Protein AF-A0A927NDR9-F1 (afdb_monomer_lite)

Secondary structure (DSSP, 8-state):
--HHHHHHHHHHHHHHHHHHHHHHHHHHHHHHHS--HHHHHHHHHHHHHHHHHHHHHHHHHHT--------TTSGGG--HHHHHHHHHHHHHHHHHHHHHHTTSSS-HHHHHHHHTT--

Sequence (119 aa):
MNEVLVELFQRFRHLRNVQTIVEEIIVLDDLSRDYNEDDAIIAIDHCVDKYGREISLIGSLYKSKVVVEDDPKLYERKDDEEIHGDVEFIRDCLIIIGAVRSGLRPSLDYVVREMRGEI

Radius of gyration: 16.24 Å; chains: 1; bounding box: 32×33×55 Å

pLDDT: mean 85.32, std 9.8, range [54.84, 95.81]

Foldseek 3Di:
DDPVVVVVVVLVVLVVVLVVLVVLLVQLVVCLVVPDLVSLVVSLVVLCVVCVVLLVVLCVLVVNPPPPDPDPCPSVPDDSVNSSVSSVSSSVSSVLVSCCSNVVDVDSNRVSCVVVVVD

Structure (mmCIF, N/CA/C/O backbone):
data_AF-A0A927NDR9-F1
#
_entry.id   AF-A0A927NDR9-F1
#
loop_
_atom_site.group_PDB
_atom_site.id
_atom_site.type_symbol
_atom_site.label_atom_id
_atom_site.label_alt_id
_atom_site.label_comp_id
_atom_site.label_asym_id
_atom_site.label_entity_id
_atom_site.label_seq_id
_atom_site.pdbx_PDB_ins_code
_atom_site.Cartn_x
_atom_site.Cartn_y
_atom_site.Cartn_z
_atom_site.occupancy
_atom_site.B_iso_or_equiv
_atom_site.auth_seq_id
_atom_site.auth_comp_id
_atom_site.auth_asym_id
_atom_site.auth_atom_id
_atom_site.pdbx_PDB_model_num
ATOM 1 N N . MET A 1 1 ? -5.422 -17.395 33.082 1.00 59.97 1 MET A N 1
ATOM 2 C CA . MET A 1 1 ? -4.502 -16.558 32.279 1.00 59.97 1 MET A CA 1
ATOM 3 C C . MET A 1 1 ? -4.992 -15.124 32.420 1.00 59.97 1 MET A C 1
ATOM 5 O O . MET A 1 1 ? -6.190 -14.934 32.289 1.00 59.97 1 MET A O 1
ATOM 9 N N . ASN A 1 2 ? -4.145 -14.172 32.823 1.00 85.31 2 ASN A N 1
ATOM 10 C CA . ASN A 1 2 ? -4.571 -12.799 33.137 1.00 85.31 2 ASN A CA 1
ATOM 11 C C . ASN A 1 2 ? -5.074 -12.098 31.860 1.00 85.31 2 ASN A C 1
ATOM 13 O O . ASN A 1 2 ? -4.311 -11.986 30.903 1.00 85.31 2 ASN A O 1
ATOM 17 N N . GLU A 1 3 ? -6.337 -11.670 31.839 1.00 86.38 3 GLU A N 1
ATOM 18 C CA . GLU A 1 3 ? -7.009 -11.094 30.661 1.00 86.38 3 GLU A CA 1
ATOM 19 C C . GLU A 1 3 ? -6.255 -9.887 30.090 1.00 86.38 3 GLU A C 1
ATOM 21 O O . GLU A 1 3 ? -6.099 -9.779 28.875 1.00 86.38 3 GLU A O 1
ATOM 26 N N . VAL A 1 4 ? -5.661 -9.064 30.960 1.00 86.12 4 VAL A N 1
ATOM 27 C CA . VAL A 1 4 ? -4.856 -7.898 30.561 1.00 86.12 4 VAL A CA 1
ATOM 28 C C . VAL A 1 4 ? -3.628 -8.313 29.746 1.00 86.12 4 VAL A C 1
ATOM 30 O O . VAL A 1 4 ? -3.287 -7.678 28.752 1.00 86.12 4 VAL A O 1
ATOM 33 N N . LEU A 1 5 ? -2.958 -9.407 30.127 1.00 85.69 5 LEU A N 1
ATOM 34 C CA . LEU A 1 5 ? -1.785 -9.896 29.393 1.00 85.69 5 LEU A CA 1
ATOM 35 C C . LEU A 1 5 ? -2.167 -10.451 28.016 1.00 85.69 5 LEU A C 1
ATOM 37 O O . LEU A 1 5 ? -1.405 -10.293 27.065 1.00 85.69 5 LEU A O 1
ATOM 41 N N . VAL A 1 6 ? -3.340 -11.083 27.899 1.00 89.44 6 VAL A N 1
ATOM 42 C CA . VAL A 1 6 ? -3.853 -11.597 26.620 1.00 89.44 6 VAL A CA 1
ATOM 43 C C . VAL A 1 6 ? -4.182 -10.446 25.678 1.00 89.44 6 VAL A C 1
ATOM 45 O O . VAL A 1 6 ? -3.778 -10.479 24.516 1.00 89.44 6 VAL A O 1
ATOM 48 N N . GLU A 1 7 ? -4.849 -9.412 26.188 1.00 84.50 7 GLU A N 1
ATOM 49 C CA . GLU A 1 7 ? -5.165 -8.207 25.423 1.00 84.50 7 GLU A CA 1
ATOM 50 C C . GLU A 1 7 ? -3.890 -7.516 24.913 1.00 84.50 7 GLU A C 1
ATOM 52 O O . GLU A 1 7 ? -3.763 -7.226 23.722 1.00 84.50 7 GLU A O 1
ATOM 57 N N . LEU A 1 8 ? -2.898 -7.308 25.785 1.00 81.12 8 LEU A N 1
ATOM 58 C CA . LEU A 1 8 ? -1.623 -6.693 25.403 1.00 81.12 8 LEU A CA 1
ATOM 59 C C . LEU A 1 8 ? -0.857 -7.539 24.380 1.00 81.12 8 LEU A C 1
ATOM 61 O O . LEU A 1 8 ? -0.306 -6.999 23.421 1.00 81.12 8 LEU A O 1
ATOM 65 N N . PHE A 1 9 ? -0.852 -8.864 24.532 1.00 82.62 9 PHE A N 1
ATOM 66 C CA . PHE A 1 9 ? -0.209 -9.758 23.571 1.00 82.62 9 PHE A CA 1
ATOM 67 C C . PHE A 1 9 ? -0.879 -9.706 22.191 1.00 82.62 9 PHE A C 1
ATOM 69 O O . PHE A 1 9 ? -0.190 -9.682 21.170 1.00 82.62 9 PHE A O 1
ATOM 76 N N . GLN A 1 10 ? -2.212 -9.628 22.141 1.00 79.81 10 GLN A N 1
ATOM 77 C CA . GLN A 1 10 ? -2.945 -9.429 20.890 1.00 79.81 10 GLN A CA 1
ATOM 78 C C . GLN A 1 10 ? -2.581 -8.088 20.240 1.00 79.81 10 GLN A C 1
ATOM 80 O O . GLN A 1 10 ? -2.270 -8.059 19.049 1.00 79.81 10 GLN A O 1
ATOM 85 N N . ARG A 1 11 ? -2.507 -6.997 21.015 1.00 76.69 11 ARG A N 1
ATOM 86 C CA . ARG A 1 11 ? -2.061 -5.684 20.514 1.00 76.69 11 ARG A CA 1
ATOM 87 C C . ARG A 1 11 ? -0.635 -5.730 19.953 1.00 76.69 11 ARG A C 1
ATOM 89 O O . ARG A 1 11 ? -0.407 -5.247 18.848 1.00 76.69 11 ARG A O 1
ATOM 96 N N . PHE A 1 12 ? 0.312 -6.372 20.642 1.00 78.06 12 PHE A N 1
ATOM 97 C CA . PHE A 1 12 ? 1.676 -6.549 20.122 1.00 78.06 12 PHE A CA 1
ATOM 98 C C . PHE A 1 12 ? 1.720 -7.380 18.837 1.00 78.06 12 PHE A C 1
ATOM 100 O O . PHE A 1 12 ? 2.493 -7.074 17.928 1.00 78.06 12 PHE A O 1
ATOM 107 N N . ARG A 1 13 ? 0.871 -8.406 18.721 1.00 77.81 13 ARG A N 1
ATOM 108 C CA . ARG A 1 13 ? 0.749 -9.190 17.488 1.00 77.81 13 ARG A CA 1
ATOM 109 C C . ARG A 1 13 ? 0.264 -8.331 16.318 1.00 77.81 13 ARG A C 1
ATOM 111 O O . ARG A 1 13 ? 0.786 -8.480 15.218 1.00 77.81 13 ARG A O 1
ATOM 118 N N . HIS A 1 14 ? -0.680 -7.420 16.551 1.00 74.31 14 HIS A N 1
ATOM 119 C CA . HIS A 1 14 ? -1.120 -6.464 15.532 1.00 74.31 14 HIS A CA 1
ATOM 120 C C . HIS A 1 14 ? -0.006 -5.487 15.135 1.00 74.31 14 HIS A C 1
ATOM 122 O O . HIS A 1 14 ? 0.196 -5.259 13.945 1.00 74.31 14 HIS A O 1
ATOM 128 N N . LEU A 1 15 ? 0.781 -4.997 16.097 1.00 79.06 15 LEU A N 1
ATOM 129 C CA . LEU A 1 15 ? 1.923 -4.115 15.825 1.00 79.06 15 LEU A CA 1
ATOM 130 C C . LEU A 1 15 ? 3.010 -4.783 14.970 1.00 79.06 15 LEU A C 1
ATOM 132 O O . LEU A 1 15 ? 3.609 -4.120 14.130 1.00 79.06 15 LEU A O 1
ATOM 136 N N . ARG A 1 16 ? 3.226 -6.097 15.109 1.00 81.69 16 ARG A N 1
ATOM 137 C CA . ARG A 1 16 ? 4.169 -6.832 14.247 1.00 81.69 16 ARG A CA 1
ATOM 138 C C . ARG A 1 16 ? 3.744 -6.830 12.776 1.00 81.69 16 ARG A C 1
ATOM 140 O O . ARG A 1 16 ? 4.589 -6.681 11.905 1.00 81.69 16 ARG A O 1
ATOM 147 N N . ASN A 1 17 ? 2.447 -6.954 12.494 1.00 76.88 17 ASN A N 1
ATOM 148 C CA . ASN A 1 17 ? 1.952 -6.879 11.115 1.00 76.88 17 ASN A CA 1
ATOM 149 C C . ASN A 1 17 ? 2.144 -5.477 10.519 1.00 76.88 17 ASN A C 1
ATOM 151 O O . ASN A 1 17 ? 2.378 -5.349 9.323 1.00 76.88 17 ASN A O 1
ATOM 155 N N . VAL A 1 18 ? 2.045 -4.436 11.351 1.00 87.12 18 VAL A N 1
ATOM 156 C CA . VAL A 1 18 ? 2.302 -3.049 10.941 1.00 87.12 18 VAL A CA 1
ATOM 157 C C . VAL A 1 18 ? 3.787 -2.831 10.666 1.00 87.12 18 VAL A C 1
ATOM 159 O O . VAL A 1 18 ? 4.115 -2.159 9.699 1.00 87.12 18 VAL A O 1
ATOM 162 N N . GLN A 1 19 ? 4.680 -3.437 11.454 1.00 90.88 19 GLN A N 1
ATOM 163 C CA . GLN A 1 19 ? 6.122 -3.349 11.222 1.00 90.88 19 GLN A CA 1
ATOM 164 C C . GLN A 1 19 ? 6.503 -3.818 9.811 1.00 90.88 19 GLN A C 1
ATOM 166 O O . GLN A 1 19 ? 7.207 -3.102 9.112 1.00 90.88 19 GLN A O 1
ATOM 171 N N . THR A 1 20 ? 5.986 -4.967 9.368 1.00 91.88 20 THR A N 1
ATOM 172 C CA . THR A 1 20 ? 6.259 -5.467 8.011 1.00 91.88 20 THR A CA 1
ATOM 173 C C . THR A 1 20 ? 5.754 -4.511 6.930 1.00 91.88 20 THR A C 1
ATOM 175 O O . THR A 1 20 ? 6.441 -4.305 5.940 1.00 91.88 20 THR A O 1
ATOM 178 N N . ILE A 1 21 ? 4.587 -3.888 7.129 1.00 93.62 21 ILE A N 1
ATOM 179 C CA . ILE A 1 21 ? 4.064 -2.885 6.187 1.00 93.62 21 ILE A CA 1
ATOM 180 C C . ILE A 1 21 ? 4.987 -1.663 6.133 1.00 93.62 21 ILE A C 1
ATOM 182 O O . ILE A 1 21 ? 5.239 -1.132 5.061 1.00 93.62 21 ILE A O 1
ATOM 186 N N . VAL A 1 22 ? 5.510 -1.219 7.280 1.00 93.81 22 VAL A N 1
ATOM 187 C CA . VAL A 1 22 ? 6.449 -0.089 7.344 1.00 93.81 22 VAL A CA 1
ATOM 188 C C . VAL A 1 22 ? 7.757 -0.410 6.623 1.00 93.81 22 VAL A C 1
ATOM 190 O O . VAL A 1 22 ? 8.258 0.433 5.890 1.00 93.81 22 VAL A O 1
ATOM 193 N N . GLU A 1 23 ? 8.292 -1.617 6.797 1.00 95.06 23 GLU A N 1
ATOM 194 C CA . GLU A 1 23 ? 9.490 -2.071 6.078 1.00 95.06 23 GLU A CA 1
ATOM 195 C C . GLU A 1 23 ? 9.257 -2.071 4.557 1.00 95.06 23 GLU A C 1
ATOM 197 O O . GLU A 1 23 ? 10.094 -1.568 3.814 1.00 95.06 23 GLU A O 1
ATOM 202 N N . GLU A 1 24 ? 8.094 -2.540 4.096 1.00 95.25 24 GLU A N 1
ATOM 203 C CA . GLU A 1 24 ? 7.713 -2.520 2.675 1.00 95.25 24 GLU A CA 1
ATOM 204 C C . GLU A 1 24 ? 7.547 -1.089 2.130 1.00 95.25 24 GLU A C 1
ATOM 206 O O . GLU A 1 24 ? 7.992 -0.802 1.022 1.00 95.25 24 GLU A O 1
ATOM 211 N N . ILE A 1 25 ? 6.983 -0.165 2.919 1.00 95.81 25 ILE A N 1
ATOM 212 C CA . ILE A 1 25 ? 6.901 1.261 2.553 1.00 95.81 25 ILE A CA 1
ATOM 213 C C . ILE A 1 25 ? 8.296 1.859 2.363 1.00 95.81 25 ILE A C 1
ATOM 215 O O . ILE A 1 25 ? 8.498 2.606 1.412 1.00 95.81 25 ILE A O 1
ATOM 219 N N . ILE A 1 26 ? 9.246 1.550 3.252 1.00 95.25 26 ILE A N 1
ATOM 220 C CA . ILE A 1 26 ? 10.617 2.074 3.164 1.00 95.25 26 ILE A CA 1
ATOM 221 C C . ILE A 1 26 ? 11.296 1.580 1.884 1.00 95.25 26 ILE A C 1
ATOM 223 O O . ILE A 1 26 ? 11.885 2.385 1.175 1.00 95.25 26 ILE A O 1
ATOM 227 N N . VAL A 1 27 ? 11.155 0.292 1.554 1.00 95.25 27 VAL A N 1
ATOM 228 C CA . VAL A 1 27 ? 11.710 -0.276 0.313 1.00 95.25 27 VAL A CA 1
ATOM 229 C C . VAL A 1 27 ? 11.145 0.427 -0.923 1.00 95.25 27 VAL A C 1
ATOM 231 O O . VAL A 1 27 ? 11.907 0.812 -1.805 1.00 95.25 27 VAL A O 1
ATOM 234 N N . LEU A 1 28 ? 9.827 0.639 -0.983 1.00 94.25 28 LEU A N 1
ATOM 235 C CA . LEU A 1 28 ? 9.208 1.351 -2.106 1.00 94.25 28 LEU A CA 1
ATOM 236 C C . LEU A 1 28 ? 9.607 2.833 -2.152 1.00 94.25 28 LEU A C 1
ATOM 238 O O . LEU A 1 28 ? 9.762 3.388 -3.236 1.00 94.25 28 LEU A O 1
ATOM 242 N N . ASP A 1 29 ? 9.787 3.485 -1.000 1.00 93.12 29 ASP A N 1
ATOM 243 C CA . ASP A 1 29 ? 10.244 4.877 -0.948 1.00 93.12 29 ASP A CA 1
ATOM 244 C C . ASP A 1 29 ? 11.693 5.016 -1.437 1.00 93.12 29 ASP A C 1
ATOM 246 O O . ASP A 1 29 ? 11.999 5.951 -2.176 1.00 93.12 29 ASP A O 1
ATOM 250 N N . ASP A 1 30 ? 12.563 4.061 -1.105 1.00 93.62 30 ASP A N 1
ATOM 251 C CA . ASP A 1 30 ? 13.930 4.007 -1.624 1.00 93.62 30 ASP A CA 1
ATOM 252 C C . ASP A 1 30 ? 13.935 3.767 -3.145 1.00 93.62 30 ASP A C 1
ATOM 254 O O . ASP A 1 30 ? 14.596 4.512 -3.870 1.00 93.62 30 ASP A O 1
ATOM 258 N N . LEU A 1 31 ? 13.121 2.829 -3.651 1.00 92.00 31 LEU A N 1
ATOM 259 C CA . LEU A 1 31 ? 12.961 2.575 -5.094 1.00 92.00 31 LEU A CA 1
ATOM 260 C C . LEU A 1 31 ? 12.367 3.769 -5.855 1.00 92.00 31 LEU A C 1
ATOM 262 O O . LEU A 1 31 ? 12.704 3.993 -7.014 1.00 92.00 31 LEU A O 1
ATOM 266 N N . SER A 1 32 ? 11.522 4.577 -5.209 1.00 87.00 32 SER A N 1
ATOM 267 C CA . SER A 1 32 ? 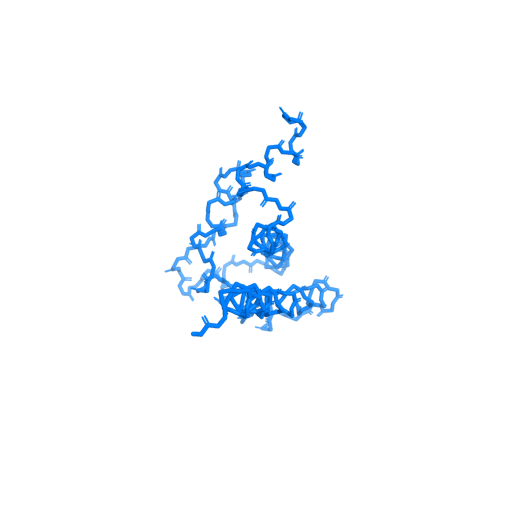11.017 5.823 -5.805 1.00 87.00 32 SER A CA 1
ATOM 268 C C . SER A 1 32 ? 12.090 6.919 -5.922 1.00 87.00 32 SER A C 1
ATOM 270 O O . SER A 1 32 ? 11.912 7.889 -6.650 1.00 87.00 32 SER A O 1
ATOM 272 N N . ARG A 1 33 ? 13.223 6.800 -5.217 1.00 88.31 33 ARG A N 1
ATOM 273 C CA . ARG A 1 33 ? 14.318 7.789 -5.254 1.00 88.31 33 ARG A CA 1
ATOM 274 C C . ARG A 1 33 ? 15.510 7.320 -6.077 1.00 88.31 33 ARG A C 1
ATOM 276 O O . ARG A 1 33 ? 16.112 8.135 -6.772 1.00 88.31 33 ARG A O 1
ATOM 283 N N . ASP A 1 34 ? 15.853 6.043 -5.964 1.00 91.06 34 ASP A N 1
ATOM 284 C CA . ASP A 1 34 ? 16.947 5.385 -6.679 1.00 91.06 34 ASP A CA 1
ATOM 285 C C . ASP A 1 34 ? 16.364 4.257 -7.535 1.00 91.06 34 ASP A C 1
ATOM 287 O O . ASP A 1 34 ? 16.373 3.082 -7.169 1.00 91.06 34 ASP A O 1
ATOM 291 N N . TYR A 1 35 ? 15.736 4.661 -8.640 1.00 86.00 35 TYR A N 1
ATOM 292 C CA . TYR A 1 35 ? 14.903 3.782 -9.449 1.00 86.00 35 TYR A CA 1
ATOM 293 C C . TYR A 1 35 ? 15.721 2.709 -10.172 1.00 86.00 35 TYR A C 1
ATOM 295 O O . TYR A 1 35 ? 16.646 3.000 -10.935 1.00 86.00 35 TYR A O 1
ATOM 303 N N . ASN A 1 36 ? 15.312 1.460 -9.961 1.00 91.38 36 ASN A N 1
ATOM 304 C CA . ASN A 1 36 ? 15.759 0.285 -10.688 1.00 91.38 36 ASN A CA 1
ATOM 305 C C . ASN A 1 36 ? 14.518 -0.484 -11.159 1.00 91.38 36 ASN A C 1
ATOM 307 O O . ASN A 1 36 ? 13.701 -0.881 -10.331 1.00 91.38 36 ASN A O 1
ATOM 311 N N . GLU A 1 37 ? 14.379 -0.670 -12.471 1.00 87.38 37 GLU A N 1
ATOM 312 C CA . GLU A 1 37 ? 13.195 -1.279 -13.091 1.00 87.38 37 GLU A CA 1
ATOM 313 C C . GLU A 1 37 ? 12.951 -2.718 -12.604 1.00 87.38 37 GLU A C 1
ATOM 315 O O . GLU A 1 37 ? 11.846 -3.040 -12.167 1.00 87.38 37 GLU A O 1
ATOM 320 N N . ASP A 1 38 ? 13.984 -3.567 -12.601 1.00 89.38 38 ASP A N 1
ATOM 321 C CA . ASP A 1 38 ? 13.870 -4.975 -12.195 1.00 89.38 38 ASP A CA 1
ATOM 322 C C . ASP A 1 38 ? 13.428 -5.100 -10.726 1.00 89.38 38 ASP A C 1
ATOM 324 O O . ASP A 1 38 ? 12.500 -5.848 -10.401 1.00 89.38 38 ASP A O 1
ATOM 328 N N . ASP A 1 39 ? 14.062 -4.340 -9.828 1.00 91.62 39 ASP A N 1
ATOM 329 C CA . ASP A 1 39 ? 13.723 -4.343 -8.402 1.00 91.62 39 ASP A CA 1
ATOM 330 C C . ASP A 1 39 ? 12.334 -3.731 -8.148 1.00 91.62 39 ASP A C 1
ATOM 332 O O . ASP A 1 39 ? 11.597 -4.205 -7.276 1.00 91.62 39 ASP A O 1
ATOM 336 N N . ALA A 1 40 ? 11.947 -2.712 -8.925 1.00 91.00 40 ALA A N 1
ATOM 337 C CA . ALA A 1 40 ? 10.623 -2.104 -8.865 1.00 91.00 40 ALA A CA 1
ATOM 338 C C . ALA A 1 40 ? 9.531 -3.107 -9.243 1.00 91.00 40 ALA A C 1
ATOM 340 O O . ALA A 1 40 ? 8.575 -3.263 -8.484 1.00 91.00 40 ALA A O 1
ATOM 341 N N . ILE A 1 41 ? 9.689 -3.835 -10.352 1.00 89.81 41 ILE A N 1
ATOM 342 C CA . ILE A 1 41 ? 8.732 -4.862 -10.787 1.00 89.81 41 ILE A CA 1
ATOM 343 C C . ILE A 1 41 ? 8.581 -5.940 -9.707 1.00 89.81 41 ILE A C 1
ATOM 345 O O . ILE A 1 41 ? 7.462 -6.247 -9.299 1.00 89.81 41 ILE A O 1
ATOM 349 N N . ILE A 1 42 ? 9.693 -6.447 -9.161 1.00 91.38 42 ILE A N 1
ATOM 350 C CA . ILE A 1 42 ? 9.670 -7.453 -8.086 1.00 91.38 42 ILE A CA 1
ATOM 351 C C . ILE A 1 42 ? 8.926 -6.930 -6.848 1.00 91.38 42 ILE A C 1
ATOM 353 O O . ILE A 1 42 ? 8.132 -7.654 -6.238 1.00 91.38 42 ILE A O 1
ATOM 357 N N . ALA A 1 43 ? 9.179 -5.680 -6.453 1.00 91.81 43 ALA A N 1
ATOM 358 C CA . ALA A 1 43 ? 8.534 -5.072 -5.295 1.00 91.81 43 ALA A CA 1
ATOM 359 C C . ALA A 1 43 ? 7.032 -4.846 -5.522 1.00 91.81 43 ALA A C 1
ATOM 361 O O . ALA A 1 43 ? 6.230 -5.094 -4.614 1.00 91.81 43 ALA A O 1
ATOM 362 N N . ILE A 1 44 ? 6.651 -4.407 -6.724 1.00 90.44 44 ILE A N 1
ATOM 363 C CA . ILE A 1 44 ? 5.259 -4.231 -7.133 1.00 90.44 44 ILE A CA 1
ATOM 364 C C . ILE A 1 44 ? 4.526 -5.574 -7.075 1.00 90.44 44 ILE A C 1
ATOM 366 O O . ILE A 1 44 ? 3.516 -5.661 -6.374 1.00 90.44 44 ILE A O 1
ATOM 370 N N . ASP A 1 45 ? 5.051 -6.613 -7.730 1.00 89.25 45 ASP A N 1
ATOM 371 C CA . ASP A 1 45 ? 4.447 -7.951 -7.778 1.00 89.25 45 ASP A CA 1
ATOM 372 C C . ASP A 1 45 ? 4.234 -8.512 -6.370 1.00 89.25 45 ASP A C 1
ATOM 374 O O . ASP A 1 45 ? 3.136 -8.945 -6.015 1.00 89.25 45 ASP A O 1
ATOM 378 N N . HIS A 1 46 ? 5.252 -8.418 -5.508 1.00 92.50 46 HIS A N 1
ATOM 379 C CA . HIS A 1 46 ? 5.150 -8.842 -4.109 1.00 92.50 46 HIS A CA 1
ATOM 380 C C . HIS A 1 46 ? 4.034 -8.104 -3.352 1.00 92.50 46 HIS A C 1
ATOM 382 O O . HIS A 1 46 ? 3.259 -8.716 -2.606 1.00 92.50 46 HIS A O 1
ATOM 388 N N . CYS A 1 47 ? 3.929 -6.784 -3.524 1.00 92.25 47 CYS A N 1
ATOM 389 C CA . CYS A 1 47 ? 2.908 -5.983 -2.850 1.00 92.25 47 CYS A CA 1
ATOM 390 C C . CYS A 1 47 ? 1.503 -6.271 -3.388 1.00 92.25 47 CYS A C 1
ATOM 392 O O . CYS A 1 47 ? 0.549 -6.353 -2.608 1.00 92.25 47 CYS A O 1
ATOM 394 N N . VAL A 1 48 ? 1.376 -6.450 -4.700 1.00 89.31 48 VAL A N 1
ATOM 395 C CA . VAL A 1 48 ? 0.141 -6.835 -5.383 1.00 89.31 48 VAL A CA 1
ATOM 396 C C . VAL A 1 48 ? -0.339 -8.202 -4.903 1.00 89.31 48 VAL A C 1
ATOM 398 O O . VAL A 1 48 ? -1.493 -8.326 -4.490 1.00 89.31 48 VAL A O 1
ATOM 401 N N . ASP A 1 49 ? 0.533 -9.203 -4.848 1.00 89.88 49 ASP A N 1
ATOM 402 C CA . ASP A 1 49 ? 0.178 -10.546 -4.379 1.00 89.88 49 ASP A CA 1
ATOM 403 C C . ASP A 1 49 ? -0.310 -10.528 -2.928 1.00 89.88 49 ASP A C 1
ATOM 405 O O . ASP A 1 49 ? -1.278 -11.199 -2.548 1.00 89.88 49 ASP A O 1
ATOM 409 N N . LYS A 1 50 ? 0.346 -9.724 -2.089 1.00 92.38 50 LYS A N 1
ATOM 410 C CA . LYS A 1 50 ? 0.076 -9.681 -0.652 1.00 92.38 50 LYS A CA 1
ATOM 411 C C . LYS A 1 50 ? -1.123 -8.807 -0.273 1.00 92.38 50 LYS A C 1
ATOM 413 O O . LYS A 1 50 ? -1.830 -9.141 0.683 1.00 92.38 50 LYS A O 1
ATOM 418 N N . TYR A 1 51 ? -1.353 -7.703 -0.984 1.00 91.81 51 TYR A N 1
ATOM 419 C CA . TYR A 1 51 ? -2.337 -6.664 -0.637 1.00 91.81 51 TYR A CA 1
ATOM 420 C C . TYR A 1 51 ? -3.302 -6.311 -1.776 1.00 91.81 51 TYR A C 1
ATOM 422 O O . TYR A 1 51 ? -4.030 -5.320 -1.686 1.00 91.81 51 TYR A O 1
ATOM 430 N N . GLY A 1 52 ? -3.346 -7.106 -2.846 1.00 89.56 52 GLY A N 1
ATOM 431 C CA . GLY A 1 52 ? -4.036 -6.762 -4.090 1.00 89.56 52 GLY A CA 1
ATOM 432 C C . GLY A 1 52 ? -5.515 -6.423 -3.927 1.00 89.56 52 GLY A C 1
ATOM 433 O O . GLY A 1 52 ? -6.025 -5.557 -4.636 1.00 89.56 52 GLY A O 1
ATOM 434 N N . ARG A 1 53 ? -6.212 -7.021 -2.949 1.00 90.06 53 ARG A N 1
ATOM 435 C CA . ARG A 1 53 ? -7.614 -6.678 -2.650 1.00 90.06 53 ARG A CA 1
ATOM 436 C C . ARG A 1 53 ? -7.754 -5.257 -2.111 1.00 90.06 53 ARG A C 1
ATOM 438 O O . ARG A 1 53 ? -8.613 -4.513 -2.579 1.00 90.06 53 ARG A O 1
ATOM 445 N N . GLU A 1 54 ? -6.938 -4.883 -1.131 1.00 91.94 54 GLU A N 1
ATOM 446 C CA . GLU A 1 54 ? -6.934 -3.538 -0.562 1.00 91.94 54 GLU A CA 1
ATOM 447 C C . GLU A 1 54 ? -6.443 -2.493 -1.571 1.00 91.94 54 GLU A C 1
ATOM 449 O O . GLU A 1 54 ? -7.076 -1.447 -1.693 1.00 91.94 54 GLU A O 1
ATOM 454 N N . ILE A 1 55 ? -5.389 -2.794 -2.338 1.00 91.31 55 ILE A N 1
ATOM 455 C CA . ILE A 1 55 ? -4.867 -1.916 -3.401 1.00 91.31 55 ILE A CA 1
ATOM 456 C C . ILE A 1 55 ? -5.944 -1.670 -4.465 1.00 91.31 55 ILE A C 1
ATOM 458 O O . ILE A 1 55 ? -6.234 -0.521 -4.796 1.00 91.31 55 ILE A O 1
ATOM 462 N N . SER A 1 56 ? -6.614 -2.727 -4.935 1.00 87.62 56 SER A N 1
ATOM 463 C CA . SER A 1 56 ? -7.709 -2.614 -5.910 1.00 87.62 56 SER A CA 1
ATOM 464 C C . SER A 1 56 ? -8.868 -1.772 -5.376 1.00 87.62 56 SER A C 1
ATOM 466 O O . SER A 1 56 ? -9.429 -0.942 -6.094 1.00 87.62 56 SER A O 1
ATOM 468 N N . LEU A 1 57 ? -9.223 -1.951 -4.099 1.00 88.44 57 LEU A N 1
ATOM 469 C CA . LEU A 1 57 ? -10.261 -1.150 -3.458 1.00 88.44 57 LEU A CA 1
ATOM 470 C C . LEU A 1 57 ? -9.858 0.328 -3.401 1.00 88.44 57 LEU A C 1
ATOM 472 O O . LEU A 1 57 ? -10.645 1.177 -3.818 1.00 88.44 57 LEU A O 1
ATOM 476 N N . ILE A 1 58 ? -8.643 0.642 -2.944 1.00 89.62 58 ILE A N 1
ATOM 477 C CA . ILE A 1 58 ? -8.129 2.018 -2.890 1.00 89.62 58 ILE A CA 1
ATOM 478 C C . ILE A 1 58 ? -8.114 2.634 -4.291 1.00 89.62 58 ILE A C 1
ATOM 480 O O . ILE A 1 58 ? -8.644 3.729 -4.460 1.00 89.62 58 ILE A O 1
ATOM 484 N N . GLY A 1 59 ? -7.605 1.925 -5.303 1.00 86.06 59 GLY A N 1
ATOM 485 C CA . GLY A 1 59 ? -7.593 2.385 -6.694 1.00 86.06 59 GLY A CA 1
ATOM 486 C C . GLY A 1 59 ? -8.992 2.687 -7.232 1.00 86.06 59 GLY A C 1
ATOM 487 O O . GLY A 1 59 ? -9.211 3.756 -7.811 1.00 86.06 59 GLY A O 1
ATOM 488 N N . SER A 1 60 ? -9.968 1.814 -6.949 1.00 84.50 60 SER A N 1
ATOM 489 C CA . SER A 1 60 ? -11.372 2.020 -7.334 1.00 84.50 60 SER A CA 1
ATOM 490 C C . SER A 1 60 ? -11.979 3.256 -6.671 1.00 84.50 60 SER A C 1
ATOM 492 O O . SER A 1 60 ? -12.695 4.022 -7.320 1.00 84.50 60 SER A O 1
ATOM 494 N N . LEU A 1 61 ? -11.639 3.492 -5.399 1.00 83.06 61 LEU A N 1
ATOM 495 C CA . LEU A 1 61 ? -12.066 4.679 -4.686 1.00 83.06 61 LEU A CA 1
ATOM 496 C C . LEU A 1 61 ? -11.406 5.896 -5.312 1.00 83.06 61 LEU A C 1
ATOM 498 O O . LEU A 1 61 ? -12.150 6.799 -5.660 1.00 83.06 61 LEU A O 1
ATOM 502 N N . TYR A 1 62 ? -10.087 5.889 -5.550 1.00 76.31 62 TYR A N 1
ATOM 503 C CA . TYR A 1 62 ? -9.280 6.991 -6.093 1.00 76.31 62 TYR A CA 1
ATOM 504 C C . TYR A 1 62 ? -9.534 7.345 -7.561 1.00 76.31 62 TYR A C 1
ATOM 506 O O . TYR A 1 62 ? -9.175 8.446 -7.973 1.00 76.31 62 TYR A O 1
ATOM 514 N N . LYS A 1 63 ? -10.180 6.463 -8.334 1.00 69.50 63 LYS A N 1
ATOM 515 C CA . LYS A 1 63 ? -10.201 6.513 -9.809 1.00 69.50 63 LYS A CA 1
ATOM 516 C C . LYS A 1 63 ? -8.791 6.463 -10.418 1.00 69.50 63 LYS A C 1
ATOM 518 O O . LYS A 1 63 ? -8.579 6.982 -11.512 1.00 69.50 63 LYS A O 1
ATOM 523 N N . SER A 1 64 ? -7.843 5.856 -9.706 1.00 63.84 64 SER A N 1
ATOM 524 C CA . SER A 1 64 ? -6.504 5.612 -10.235 1.00 63.84 64 SER A CA 1
ATOM 525 C C . SER A 1 64 ? -6.547 4.406 -11.168 1.00 63.84 64 SER A C 1
ATOM 527 O O . SER A 1 64 ? -7.235 3.425 -10.885 1.00 63.84 64 SER A O 1
ATOM 529 N N . LYS A 1 65 ? -5.828 4.488 -12.289 1.00 55.34 65 LYS A N 1
ATOM 530 C CA . LYS A 1 65 ? -5.670 3.402 -13.264 1.00 55.34 65 LYS A CA 1
ATOM 531 C C . LYS A 1 6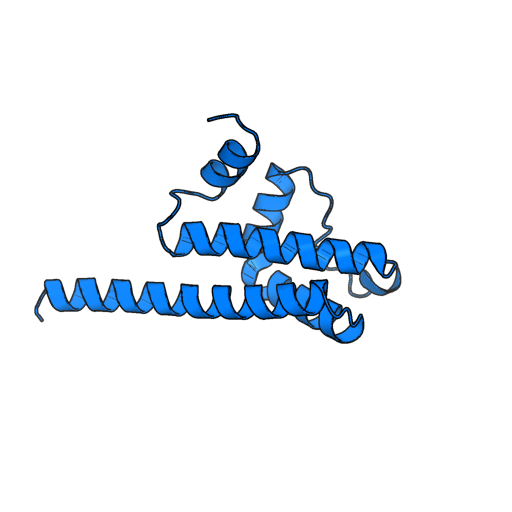5 ? -4.406 2.584 -12.986 1.00 55.34 65 LYS A C 1
ATOM 533 O O . LYS A 1 65 ? -3.734 2.184 -13.928 1.00 55.34 65 LYS A O 1
ATOM 538 N N . VAL A 1 66 ? -4.063 2.325 -11.726 1.00 57.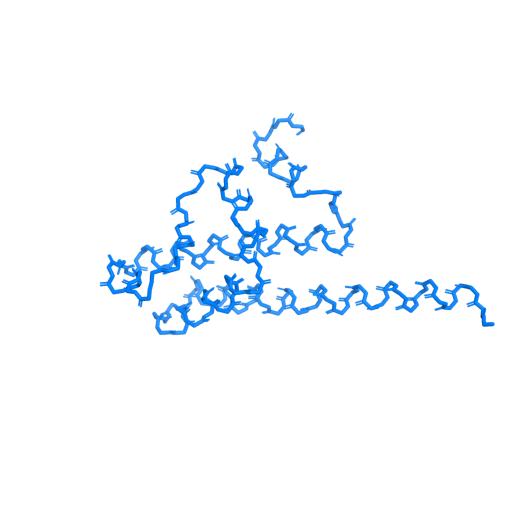84 66 VAL A N 1
ATOM 539 C CA . VAL A 1 66 ? -3.058 1.288 -11.476 1.00 57.84 66 VAL A CA 1
ATOM 540 C C . VAL A 1 66 ? -3.723 -0.045 -11.745 1.00 57.84 66 VAL A C 1
ATOM 542 O O . VAL A 1 66 ? -4.561 -0.543 -10.990 1.00 57.84 66 VAL A O 1
ATOM 545 N N . VAL A 1 67 ? -3.429 -0.531 -12.941 1.00 54.84 67 VAL A N 1
ATOM 546 C CA . VAL A 1 67 ? -3.900 -1.792 -13.466 1.00 54.84 67 VAL A CA 1
ATOM 547 C C . VAL A 1 67 ? -3.108 -2.872 -12.746 1.00 54.84 67 VAL A C 1
ATOM 549 O O . VAL A 1 67 ? -1.986 -3.185 -13.120 1.00 54.84 67 VAL A O 1
ATOM 552 N N . VAL A 1 68 ? -3.699 -3.418 -11.689 1.00 57.69 68 VAL A N 1
ATOM 553 C CA . VAL A 1 68 ? -3.306 -4.713 -11.135 1.00 57.69 68 VAL A CA 1
ATOM 554 C C . VAL A 1 68 ? -3.962 -5.776 -12.022 1.00 57.69 68 VAL A C 1
ATOM 556 O O . VAL A 1 68 ? -4.965 -6.385 -11.652 1.00 57.69 68 VAL A O 1
ATOM 559 N N . GLU A 1 69 ? -3.509 -5.877 -13.272 1.00 55.72 69 GLU A N 1
ATOM 560 C CA . GLU A 1 69 ? -3.927 -6.959 -14.163 1.00 55.72 69 GLU A CA 1
ATOM 561 C C . GLU A 1 69 ? -3.048 -8.169 -13.891 1.00 55.72 69 GLU A C 1
ATOM 563 O O . GLU A 1 69 ? -1.831 -8.057 -13.805 1.00 55.72 69 GLU A O 1
ATOM 568 N N . ASP A 1 70 ? -3.682 -9.334 -13.831 1.00 56.75 70 ASP A N 1
ATOM 569 C CA . ASP A 1 70 ? -3.036 -10.648 -13.847 1.00 56.75 70 ASP A CA 1
ATOM 570 C C . ASP A 1 70 ? -2.487 -10.938 -15.275 1.00 56.75 70 ASP A C 1
ATOM 572 O O . ASP A 1 70 ? -2.748 -11.987 -15.868 1.00 56.75 70 ASP A O 1
ATOM 576 N N . ASP A 1 71 ? -1.830 -9.945 -15.900 1.00 64.12 71 ASP A N 1
ATOM 577 C CA . ASP A 1 71 ? -1.169 -10.049 -17.206 1.00 64.12 71 ASP A CA 1
ATOM 578 C C . ASP A 1 71 ? 0.339 -10.247 -16.970 1.00 64.12 71 ASP A C 1
ATOM 580 O O . ASP A 1 71 ? 1.037 -9.296 -16.617 1.00 64.12 71 ASP A O 1
ATOM 584 N N . PRO A 1 72 ? 0.890 -11.448 -17.222 1.00 63.06 72 PRO A N 1
ATOM 585 C CA . PRO A 1 72 ? 2.318 -11.721 -17.050 1.00 63.06 72 PRO A CA 1
ATOM 586 C C . PRO A 1 72 ? 3.223 -10.904 -17.989 1.00 63.06 72 PRO A C 1
ATOM 588 O O . PRO A 1 72 ? 4.442 -10.986 -17.887 1.00 63.06 72 PRO A O 1
ATOM 591 N N . LYS A 1 73 ? 2.648 -10.145 -18.931 1.00 67.50 73 LYS A N 1
ATOM 592 C CA . LYS A 1 73 ? 3.349 -9.226 -19.837 1.00 67.50 73 LYS A CA 1
ATOM 593 C C . LYS A 1 73 ? 3.030 -7.758 -19.557 1.00 67.50 73 LYS A C 1
ATOM 595 O O . LYS A 1 73 ? 3.333 -6.919 -20.403 1.00 67.50 73 LYS A O 1
ATOM 600 N N . LEU A 1 74 ? 2.399 -7.435 -18.427 1.00 71.94 74 LEU A N 1
ATOM 601 C CA . LEU A 1 74 ? 1.997 -6.067 -18.090 1.00 71.94 74 LEU A CA 1
ATOM 602 C C . LEU A 1 74 ? 3.187 -5.100 -18.170 1.00 71.94 74 LEU A C 1
ATOM 604 O O . LEU A 1 74 ? 3.097 -4.073 -18.837 1.00 71.94 74 LEU A O 1
ATOM 608 N N . TYR A 1 75 ? 4.311 -5.479 -17.562 1.00 75.38 75 TYR A N 1
ATOM 609 C CA . TYR A 1 75 ? 5.523 -4.657 -17.504 1.00 75.38 75 TYR A CA 1
ATOM 610 C C . TYR A 1 75 ? 6.322 -4.648 -18.812 1.00 75.38 75 TYR A C 1
ATOM 612 O O . TYR A 1 75 ? 7.017 -3.685 -19.082 1.00 75.38 75 TYR A O 1
ATOM 620 N N . GLU A 1 76 ? 6.131 -5.630 -19.706 1.00 76.12 76 GLU A N 1
ATOM 621 C CA . GLU A 1 76 ? 6.708 -5.579 -21.064 1.00 76.12 76 GLU A CA 1
ATOM 622 C C . GLU A 1 76 ? 6.076 -4.471 -21.935 1.00 76.12 76 GLU A C 1
ATOM 624 O O . GLU A 1 76 ? 6.551 -4.200 -23.041 1.00 76.12 76 GLU A O 1
ATOM 629 N N . ARG A 1 77 ? 4.950 -3.892 -21.494 1.00 77.81 77 ARG A N 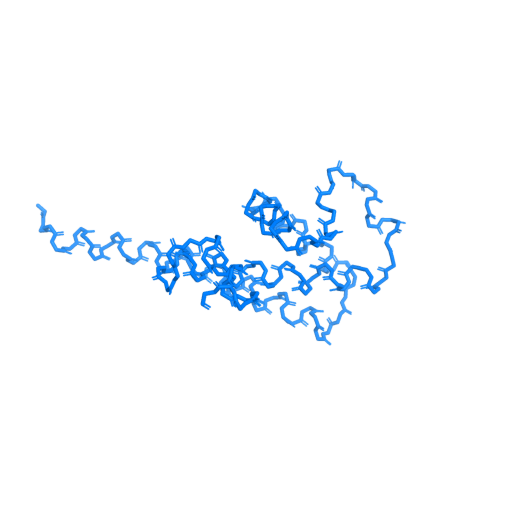1
ATOM 630 C CA . ARG A 1 77 ? 4.187 -2.872 -22.230 1.00 77.81 77 ARG A CA 1
ATOM 631 C C . ARG A 1 77 ? 4.186 -1.502 -21.558 1.00 77.81 77 ARG A C 1
ATOM 633 O O . ARG A 1 77 ? 3.635 -0.584 -22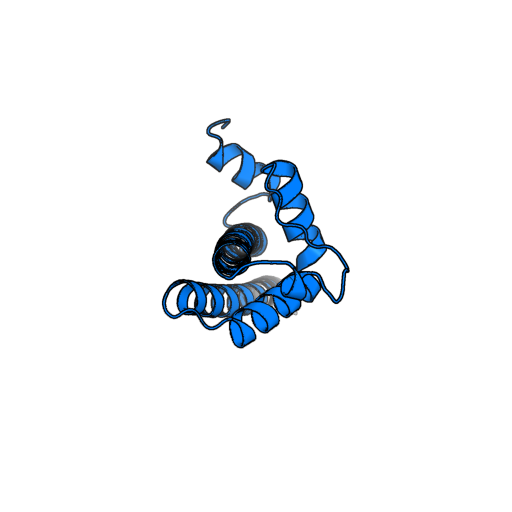.163 1.00 77.81 77 ARG A O 1
ATOM 640 N N . LYS A 1 78 ? 4.740 -1.391 -20.350 1.00 82.12 78 LYS A N 1
ATOM 641 C CA . LYS A 1 78 ? 4.845 -0.134 -19.609 1.00 82.12 78 LYS A CA 1
ATOM 642 C C . LYS A 1 78 ? 6.203 0.502 -19.854 1.00 82.12 78 LYS A 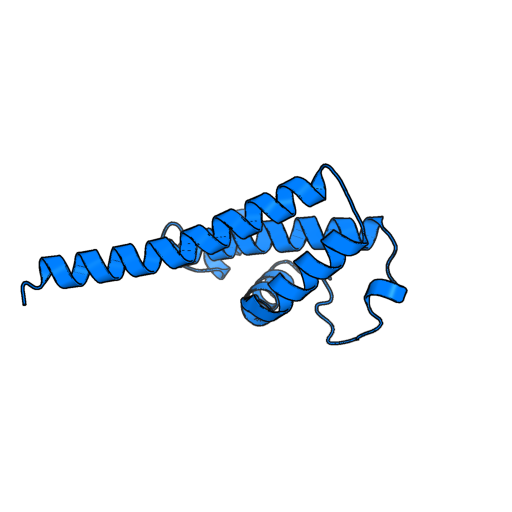C 1
ATOM 644 O O . LYS A 1 78 ? 7.186 -0.210 -20.041 1.00 82.12 78 LYS A O 1
ATOM 649 N N . ASP A 1 79 ? 6.241 1.825 -19.889 1.00 85.38 79 ASP A N 1
ATOM 650 C CA . ASP A 1 79 ? 7.507 2.552 -19.821 1.00 85.38 79 ASP A CA 1
ATOM 651 C C . ASP A 1 79 ? 7.970 2.757 -18.365 1.00 85.38 79 ASP A C 1
ATOM 653 O O . ASP A 1 79 ? 7.232 2.501 -17.410 1.00 85.38 79 ASP A O 1
ATOM 657 N N . ASP A 1 80 ? 9.215 3.206 -18.194 1.00 85.50 80 ASP A N 1
ATOM 658 C CA . ASP A 1 80 ? 9.803 3.450 -16.873 1.00 85.50 80 ASP A CA 1
ATOM 659 C C . ASP A 1 80 ? 9.004 4.458 -16.039 1.00 85.50 80 ASP A C 1
ATOM 661 O O . ASP A 1 80 ? 8.933 4.327 -14.818 1.00 85.50 80 ASP A O 1
ATOM 665 N N . GLU A 1 81 ? 8.390 5.464 -16.671 1.00 87.25 81 GLU A N 1
ATOM 666 C CA . GLU A 1 81 ? 7.590 6.465 -15.960 1.00 87.25 81 GLU A CA 1
ATOM 667 C C . GLU A 1 81 ? 6.298 5.844 -15.413 1.00 87.25 81 GLU A C 1
ATOM 669 O O . GLU A 1 81 ? 5.898 6.134 -14.283 1.00 87.25 81 GLU A O 1
ATOM 674 N N . GLU A 1 82 ? 5.662 4.955 -16.178 1.00 88.19 82 GLU A N 1
ATOM 675 C CA . GLU A 1 82 ? 4.487 4.202 -15.746 1.00 88.19 82 GLU A CA 1
ATOM 676 C C . GLU A 1 82 ? 4.811 3.252 -14.587 1.00 88.19 82 GLU A C 1
ATOM 678 O O . GLU A 1 82 ? 4.073 3.220 -13.600 1.00 88.19 82 GLU A O 1
ATOM 683 N N . ILE A 1 83 ? 5.920 2.510 -14.672 1.00 88.50 83 ILE A N 1
ATOM 684 C CA . ILE A 1 83 ? 6.356 1.596 -13.603 1.00 88.50 83 ILE A CA 1
ATOM 685 C C . ILE A 1 83 ? 6.714 2.390 -12.344 1.00 88.50 83 ILE A C 1
ATOM 687 O O . ILE A 1 83 ? 6.312 2.026 -11.238 1.00 88.50 83 ILE A O 1
ATOM 691 N N . HIS A 1 84 ? 7.407 3.517 -12.494 1.00 89.12 84 HIS A N 1
ATOM 692 C CA . HIS A 1 84 ? 7.715 4.404 -11.380 1.00 89.12 84 HIS A CA 1
ATOM 693 C C . HIS A 1 84 ? 6.446 4.945 -10.703 1.00 89.12 84 HIS A C 1
ATOM 695 O O . HIS A 1 84 ? 6.333 4.921 -9.476 1.00 89.12 84 HIS A O 1
ATOM 701 N N . GLY A 1 85 ? 5.453 5.365 -11.492 1.00 89.06 85 GLY A N 1
ATOM 702 C CA . GLY A 1 85 ? 4.153 5.797 -10.977 1.00 89.06 85 GLY A CA 1
ATOM 703 C C . GLY A 1 85 ? 3.408 4.693 -10.219 1.00 89.06 85 GLY A C 1
ATOM 704 O O . GLY A 1 85 ? 2.748 4.970 -9.213 1.00 89.06 85 GLY A O 1
ATOM 705 N N . ASP A 1 86 ? 3.545 3.433 -10.641 1.00 89.06 86 ASP A N 1
ATOM 706 C CA . ASP A 1 86 ? 2.996 2.290 -9.907 1.00 89.06 86 ASP A CA 1
ATOM 707 C C . ASP A 1 86 ? 3.685 2.092 -8.548 1.00 89.06 86 ASP A C 1
ATOM 709 O O . ASP A 1 86 ? 2.995 1.833 -7.557 1.00 89.06 86 ASP A O 1
ATOM 713 N N . VAL A 1 87 ? 5.014 2.257 -8.466 1.00 91.69 87 VAL A N 1
ATOM 714 C CA . VAL A 1 87 ? 5.762 2.210 -7.191 1.00 91.69 87 VAL A CA 1
ATOM 715 C C . VAL A 1 87 ? 5.221 3.257 -6.220 1.00 91.69 87 VAL A C 1
ATOM 717 O O . VAL A 1 87 ? 4.879 2.925 -5.080 1.00 91.69 87 VAL A O 1
ATOM 720 N N . GLU A 1 88 ? 5.093 4.509 -6.666 1.00 91.38 88 GLU A N 1
ATOM 721 C CA . GLU A 1 88 ? 4.573 5.602 -5.837 1.00 91.38 88 GLU A CA 1
ATOM 722 C C . GLU A 1 88 ? 3.142 5.325 -5.369 1.00 91.38 88 GLU A C 1
ATOM 724 O O . GLU A 1 88 ? 2.822 5.472 -4.186 1.00 91.38 88 GLU A O 1
ATOM 729 N N . PHE A 1 89 ? 2.280 4.865 -6.276 1.00 91.25 89 PHE A N 1
ATOM 730 C CA . PHE A 1 89 ? 0.896 4.556 -5.944 1.00 91.25 89 PHE A CA 1
ATOM 731 C C . PHE A 1 89 ? 0.777 3.403 -4.941 1.00 91.25 89 PHE A C 1
ATOM 733 O O . PHE A 1 89 ? -0.032 3.466 -4.008 1.00 91.25 89 PHE A O 1
ATOM 740 N N . ILE A 1 90 ? 1.562 2.339 -5.110 1.00 92.44 90 ILE A N 1
ATOM 741 C CA . ILE A 1 90 ? 1.539 1.190 -4.202 1.00 92.44 90 ILE A CA 1
ATOM 742 C C . ILE A 1 90 ? 2.093 1.583 -2.837 1.00 92.44 90 ILE A C 1
ATOM 744 O O . ILE A 1 90 ? 1.487 1.220 -1.825 1.00 92.44 90 ILE A O 1
ATOM 748 N N . ARG A 1 91 ? 3.164 2.384 -2.782 1.00 94.06 91 ARG A N 1
ATOM 749 C CA . ARG A 1 91 ? 3.674 2.965 -1.531 1.00 94.06 91 ARG A CA 1
ATOM 750 C C . ARG A 1 91 ? 2.561 3.704 -0.792 1.00 94.06 91 ARG A C 1
ATOM 752 O O . ARG A 1 91 ? 2.323 3.442 0.389 1.00 94.06 91 ARG A O 1
ATOM 759 N N . ASP A 1 92 ? 1.839 4.574 -1.489 1.00 92.00 92 ASP A N 1
ATOM 760 C CA . ASP A 1 92 ? 0.744 5.350 -0.912 1.00 92.00 92 ASP A CA 1
ATOM 761 C C . ASP A 1 92 ? -0.397 4.439 -0.423 1.00 92.00 92 ASP A C 1
ATOM 763 O O . ASP A 1 92 ? -0.925 4.622 0.680 1.00 92.00 92 ASP A O 1
ATOM 767 N N . CYS A 1 93 ? -0.727 3.384 -1.173 1.00 93.19 93 CYS A N 1
ATOM 768 C CA . CYS A 1 93 ? -1.683 2.369 -0.731 1.00 93.19 93 CYS A CA 1
ATOM 769 C C . CYS A 1 93 ? -1.230 1.671 0.558 1.00 93.19 93 CYS A C 1
ATOM 771 O O . CYS A 1 93 ? -2.038 1.500 1.476 1.00 93.19 93 CYS A O 1
ATOM 773 N N . LEU A 1 94 ? 0.046 1.290 0.666 1.00 94.62 94 LEU A N 1
ATOM 774 C CA . LEU A 1 94 ? 0.585 0.658 1.871 1.00 94.62 94 LEU A CA 1
ATOM 775 C C . LEU A 1 94 ? 0.547 1.595 3.079 1.00 94.62 94 LEU A C 1
ATOM 777 O O . LEU A 1 94 ? 0.242 1.134 4.180 1.00 94.62 94 LEU A O 1
ATOM 781 N N . ILE A 1 95 ? 0.769 2.900 2.894 1.00 93.38 95 ILE A N 1
ATOM 782 C CA . ILE A 1 95 ? 0.612 3.901 3.962 1.00 93.38 95 ILE A CA 1
ATOM 783 C C . ILE A 1 95 ? -0.829 3.891 4.490 1.00 93.38 95 ILE A C 1
ATOM 785 O O . ILE A 1 95 ? -1.050 3.812 5.704 1.00 93.38 95 ILE A O 1
ATOM 789 N N . ILE A 1 96 ? -1.821 3.897 3.594 1.00 93.06 96 ILE A N 1
ATOM 790 C CA . ILE A 1 96 ? -3.244 3.853 3.961 1.00 93.06 96 ILE A CA 1
ATOM 791 C C . ILE A 1 96 ? -3.581 2.533 4.679 1.00 93.06 96 ILE A C 1
ATOM 793 O O . ILE A 1 96 ? -4.214 2.536 5.741 1.00 93.06 96 ILE A O 1
ATOM 797 N N . ILE A 1 97 ? -3.126 1.396 4.145 1.00 93.62 97 ILE A N 1
ATOM 798 C CA . ILE A 1 97 ? -3.332 0.064 4.738 1.00 93.62 97 ILE A CA 1
ATOM 799 C C . ILE A 1 97 ? -2.688 -0.013 6.127 1.00 93.62 97 ILE A C 1
ATOM 801 O O . ILE A 1 97 ? -3.311 -0.502 7.075 1.00 93.62 97 ILE A O 1
ATOM 805 N N . GLY A 1 98 ? -1.466 0.500 6.271 1.00 92.44 98 GLY A N 1
ATOM 806 C CA . GLY A 1 98 ? -0.735 0.579 7.531 1.00 92.44 98 GLY A CA 1
ATOM 807 C C . GLY A 1 98 ? -1.468 1.422 8.572 1.00 92.44 98 GLY A C 1
ATOM 808 O O . GLY A 1 98 ? -1.609 0.992 9.721 1.00 92.44 98 GLY A O 1
ATOM 809 N N . ALA A 1 99 ? -2.020 2.574 8.182 1.00 90.81 99 ALA A N 1
ATOM 810 C CA . ALA A 1 99 ? -2.804 3.437 9.067 1.00 90.81 99 ALA A CA 1
ATOM 811 C C . ALA A 1 99 ? -4.076 2.746 9.590 1.00 90.81 99 ALA A C 1
ATOM 813 O O . ALA A 1 99 ? -4.410 2.864 10.771 1.00 90.81 99 ALA A O 1
ATOM 814 N N . VAL A 1 100 ? -4.765 1.974 8.747 1.00 91.38 100 VAL A N 1
ATOM 815 C CA . VAL A 1 100 ? -5.960 1.223 9.166 1.00 91.38 100 VAL A CA 1
ATOM 816 C C . VAL A 1 100 ? -5.591 0.030 10.045 1.00 91.38 100 VAL A C 1
ATOM 818 O O . VAL A 1 100 ? -6.167 -0.155 11.116 1.00 91.38 100 VAL A O 1
ATOM 821 N N . ARG A 1 101 ? -4.588 -0.766 9.656 1.00 89.38 101 ARG A N 1
ATOM 822 C CA . ARG A 1 101 ? -4.168 -1.957 10.419 1.00 89.38 101 ARG A CA 1
ATOM 823 C C . ARG A 1 101 ? -3.529 -1.620 11.769 1.00 89.38 101 ARG A C 1
ATOM 825 O O . ARG A 1 101 ? -3.581 -2.444 12.679 1.00 89.38 101 ARG A O 1
ATOM 832 N N . SER A 1 102 ? -2.956 -0.425 11.910 1.00 86.69 102 SER A N 1
ATOM 833 C CA . SER A 1 102 ? -2.451 0.104 13.186 1.00 86.69 102 SER A CA 1
ATOM 834 C C . SER A 1 102 ? -3.535 0.727 14.070 1.00 86.69 102 SER A C 1
ATOM 836 O O . SER A 1 102 ? -3.272 1.015 15.236 1.00 86.69 102 SER A O 1
ATOM 838 N N . GLY A 1 103 ? -4.747 0.928 13.544 1.00 85.44 103 GLY A N 1
ATOM 839 C CA . GLY A 1 103 ? -5.841 1.595 14.249 1.00 85.44 103 GLY A CA 1
ATOM 840 C C . GLY A 1 103 ? -5.717 3.122 14.313 1.00 85.44 103 GLY A C 1
ATOM 841 O O . GLY A 1 103 ? -6.497 3.754 15.020 1.00 85.44 103 GLY A O 1
ATOM 842 N N . LEU A 1 104 ? -4.774 3.731 13.580 1.00 86.50 104 LEU A N 1
ATOM 843 C CA . LEU A 1 104 ? -4.659 5.192 13.443 1.00 86.50 104 LEU A CA 1
ATOM 844 C C . LEU A 1 104 ? -5.811 5.795 12.629 1.00 86.50 104 LEU A C 1
ATOM 846 O O . LEU A 1 104 ? -6.112 6.988 12.748 1.00 86.50 104 LEU A O 1
ATOM 850 N N . ARG A 1 105 ? -6.428 4.980 11.771 1.00 90.94 105 ARG A N 1
ATOM 851 C CA . ARG A 1 105 ? -7.585 5.335 10.950 1.00 90.94 105 ARG A CA 1
ATOM 852 C C . ARG A 1 105 ? -8.641 4.227 11.006 1.00 90.94 105 ARG A C 1
ATOM 854 O O . ARG A 1 105 ? -8.281 3.055 11.091 1.00 90.94 105 ARG A O 1
ATOM 861 N N . PRO A 1 106 ? -9.941 4.571 10.967 1.00 89.88 106 PRO A N 1
ATOM 862 C CA . PRO A 1 106 ? -11.012 3.603 11.199 1.00 89.88 106 PRO A CA 1
ATOM 863 C C . PRO A 1 106 ? -11.269 2.664 10.011 1.00 89.88 106 PRO A C 1
ATOM 865 O O . PRO A 1 106 ? -11.660 1.517 10.217 1.00 89.88 106 PRO A O 1
ATOM 868 N N . SER A 1 107 ? -11.081 3.123 8.771 1.00 93.00 107 SER A N 1
ATOM 869 C CA . SER A 1 107 ? -11.301 2.321 7.561 1.00 93.00 107 SER A CA 1
ATOM 870 C C . SER A 1 107 ? -10.571 2.916 6.356 1.00 93.00 107 SER A C 1
ATOM 872 O O . SER A 1 107 ? -10.192 4.085 6.380 1.00 93.00 107 SER A O 1
ATOM 874 N N . LEU A 1 108 ? -10.403 2.123 5.290 1.00 91.50 108 LEU A N 1
ATOM 875 C CA . LEU A 1 108 ? -9.813 2.601 4.032 1.00 91.50 108 LEU A CA 1
ATOM 876 C C . LEU A 1 108 ? -10.667 3.722 3.414 1.00 91.50 108 LEU A C 1
ATOM 878 O O . LEU A 1 108 ? -10.131 4.757 3.037 1.00 91.50 108 LEU A O 1
ATOM 882 N N . ASP A 1 109 ? -11.996 3.552 3.396 1.00 90.31 109 ASP A N 1
ATOM 883 C CA . ASP A 1 109 ? -12.946 4.559 2.894 1.00 90.31 109 ASP A CA 1
ATOM 884 C C . ASP A 1 109 ? -12.807 5.902 3.621 1.00 90.31 109 ASP A C 1
ATOM 886 O O . ASP A 1 109 ? -12.768 6.949 2.982 1.00 90.31 109 ASP A O 1
ATOM 890 N N . TYR A 1 110 ? -12.643 5.877 4.950 1.00 92.00 110 TYR A N 1
ATOM 891 C CA . TYR A 1 110 ? -12.427 7.096 5.726 1.00 92.00 110 TYR A CA 1
ATOM 892 C C . TYR A 1 110 ? -11.188 7.858 5.246 1.00 92.00 110 TYR A C 1
ATOM 894 O O . TYR A 1 110 ? -11.265 9.062 5.027 1.00 92.00 110 TYR A O 1
ATOM 902 N N . VAL A 1 111 ? -10.062 7.166 5.046 1.00 88.81 111 VAL A N 1
ATOM 903 C CA . VAL A 1 111 ? -8.809 7.811 4.619 1.00 88.81 111 VAL A CA 1
ATOM 904 C C . VAL A 1 111 ? -8.940 8.390 3.215 1.00 88.81 111 VAL A C 1
ATOM 906 O O . VAL A 1 111 ? -8.547 9.528 2.983 1.00 88.81 111 VAL A O 1
ATOM 909 N N . VAL A 1 112 ? -9.548 7.652 2.283 1.00 85.12 112 VAL A N 1
ATOM 910 C CA . VAL A 1 112 ? -9.723 8.143 0.908 1.00 85.12 112 VAL A CA 1
ATOM 911 C C . VAL A 1 112 ? -10.644 9.368 0.863 1.00 85.12 112 VAL A C 1
ATOM 913 O O . VAL A 1 112 ? -10.369 10.318 0.131 1.00 85.12 112 VAL A O 1
ATOM 916 N N . ARG A 1 113 ? -11.721 9.387 1.657 1.00 87.06 113 ARG A N 1
ATOM 917 C CA . ARG A 1 113 ? -12.632 10.541 1.757 1.00 87.06 113 ARG A CA 1
ATOM 918 C C . ARG A 1 113 ? -11.974 11.750 2.427 1.00 87.06 113 ARG A C 1
ATOM 920 O O . ARG A 1 113 ? -12.180 12.872 1.968 1.00 87.06 113 ARG A O 1
ATOM 927 N N . GLU A 1 114 ? -11.143 11.522 3.446 1.00 88.31 114 GLU A N 1
ATOM 928 C CA . GLU A 1 114 ? -10.314 12.555 4.090 1.00 88.31 114 GLU A CA 1
ATOM 929 C C . GLU A 1 114 ? -9.359 13.198 3.069 1.00 88.31 114 GLU A C 1
ATOM 931 O O . GLU A 1 114 ? -9.332 14.417 2.922 1.00 88.31 114 GLU A O 1
ATOM 936 N N . MET A 1 115 ? -8.654 12.395 2.265 1.00 84.00 115 MET A N 1
ATOM 937 C CA . MET A 1 115 ? -7.736 12.901 1.233 1.00 84.00 115 MET A CA 1
ATOM 938 C C . MET A 1 115 ? -8.443 13.656 0.091 1.00 84.00 115 MET A C 1
ATOM 940 O O . MET A 1 115 ? -7.807 14.421 -0.632 1.00 84.00 115 MET A O 1
ATOM 944 N N . ARG A 1 116 ? -9.760 13.479 -0.062 1.00 84.75 116 ARG A N 1
ATOM 945 C CA . ARG A 1 116 ? -10.610 14.225 -1.007 1.00 84.75 116 ARG A CA 1
ATOM 946 C C . ARG A 1 116 ? -11.205 15.507 -0.435 1.00 84.75 116 ARG A C 1
ATOM 948 O O . ARG A 1 116 ? -11.826 16.257 -1.185 1.00 84.75 116 ARG A O 1
ATOM 955 N N . GLY A 1 117 ? -11.044 15.751 0.864 1.00 86.62 117 GLY A N 1
ATOM 956 C CA . GLY A 1 117 ? -11.685 16.867 1.559 1.00 86.62 117 GLY A CA 1
ATOM 957 C C . GLY A 1 117 ? -13.204 16.715 1.685 1.00 86.62 117 GLY A C 1
ATOM 958 O O . GLY A 1 117 ? -13.917 17.714 1.750 1.00 86.62 117 GLY A O 1
ATOM 959 N N . GLU A 1 118 ? -13.721 15.482 1.672 1.00 87.31 118 GLU A N 1
ATOM 960 C CA . GLU A 1 118 ? -15.157 15.202 1.831 1.00 87.31 118 GLU A CA 1
ATOM 961 C C . GLU A 1 118 ? -15.605 15.134 3.300 1.00 87.31 118 GLU A C 1
ATOM 963 O O . GLU A 1 118 ? -16.808 15.078 3.575 1.00 87.31 118 GLU A O 1
ATOM 968 N N . ILE A 1 119 ? -14.647 15.097 4.229 1.00 83.75 119 ILE A N 1
ATOM 969 C CA . ILE A 1 119 ? -14.823 15.081 5.685 1.00 83.75 119 ILE A CA 1
ATOM 970 C C . ILE A 1 119 ? -13.740 15.915 6.363 1.00 83.75 119 ILE A C 1
ATOM 972 O O . ILE A 1 119 ? -12.669 16.098 5.743 1.00 83.75 119 ILE A O 1
#